Protein AF-A0A7C8QSK3-F1 (afdb_monomer_lite)

Radius of gyration: 16.2 Å; chains: 1; bounding box: 32×52×39 Å

InterPro domains:
  IPR015865 Riboflavin kinase domain, bacterial/eukaryotic [PF01687] (18-99)
  IPR015865 Riboflavin kinase domain, bacterial/eukaryotic [SM00904] (16-98)
  IPR023465 Riboflavin kinase domain superfamily [G3DSA:2.40.30.30] (1-100)
  IPR023465 Riboflavin kinase domain superfamily [SSF82114] (13-99)
  IPR023468 Riboflavin kinase [PTHR22749] (15-100)

pLDDT: mean 78.42, std 15.51, range [44.47, 95.31]

Organism: Orbilia oligospora (NCBI:txid2813651)

Foldseek 3Di:
DDDDDDPDDDDPVDDDPPDDDDDDFDFDDDPPDCCPPPVDDDTKGDCVRPDPPDDFDKDWDKDWDADPDDDDDPDRHTDIDIDIDGWADDPVPPDPDIID

Sequence (100 aa):
MRETRPDTAGPDAGPGSPYPVRLSGKIISGFGRGSKELGIPTANIPTEGLPEFIESGIYYGWAGLQSSECGSSSDRGDAVFPMVMSVGWNPFYKNTVRSV

Secondary structure (DSSP, 8-state):
-PPPPPS--S-TT-PPTTPPP------B---S-HHHHSS----B---TT--TTPPSEEEEEEEEEE----SS-TTSTEEEEEEEEEEB--GGGT-SS-B-

Structure (mmCIF, N/CA/C/O backbone):
data_AF-A0A7C8QSK3-F1
#
_entry.id   AF-A0A7C8QSK3-F1
#
loop_
_atom_site.group_PDB
_atom_site.id
_atom_site.type_symbol
_atom_site.label_atom_id
_atom_site.label_alt_id
_atom_site.label_comp_id
_atom_site.label_asym_id
_atom_site.label_entity_id
_atom_site.label_seq_id
_atom_site.pdbx_PDB_ins_code
_atom_site.Cartn_x
_atom_site.Cartn_y
_atom_site.Cartn_z
_atom_site.occupancy
_atom_site.B_iso_or_equiv
_atom_site.auth_seq_id
_atom_site.auth_comp_id
_atom_site.auth_asym_id
_atom_site.auth_atom_id
_atom_site.pdbx_PDB_model_num
ATOM 1 N N . MET A 1 1 ? 16.499 -23.558 3.516 1.00 56.09 1 MET A N 1
ATOM 2 C CA . MET A 1 1 ? 16.995 -22.525 2.582 1.00 56.09 1 MET A CA 1
ATOM 3 C C . MET A 1 1 ? 15.799 -21.645 2.255 1.00 56.09 1 MET A C 1
ATOM 5 O O . MET A 1 1 ? 14.760 -22.212 1.957 1.00 56.09 1 MET A O 1
ATOM 9 N N . ARG A 1 2 ? 15.857 -20.320 2.452 1.00 66.69 2 ARG A N 1
ATOM 10 C CA . ARG A 1 2 ? 14.726 -19.457 2.062 1.00 66.69 2 ARG A CA 1
ATOM 11 C C . ARG A 1 2 ? 14.687 -19.434 0.538 1.00 66.69 2 ARG A C 1
ATOM 13 O O . ARG A 1 2 ? 15.701 -19.104 -0.068 1.00 66.69 2 ARG A O 1
ATOM 20 N N . GLU A 1 3 ? 13.566 -19.828 -0.049 1.00 79.62 3 GLU A N 1
ATOM 21 C CA . GLU A 1 3 ? 13.358 -19.684 -1.486 1.00 79.62 3 GLU A CA 1
ATOM 22 C C . GLU A 1 3 ? 13.433 -18.200 -1.859 1.00 79.62 3 GLU A C 1
ATOM 24 O O . GLU A 1 3 ? 12.965 -17.325 -1.120 1.00 79.62 3 GLU A O 1
ATOM 29 N N . THR A 1 4 ? 14.093 -17.907 -2.975 1.00 89.62 4 THR A N 1
ATOM 30 C CA . THR A 1 4 ? 14.170 -16.553 -3.519 1.00 89.62 4 THR A CA 1
ATOM 31 C C . THR A 1 4 ? 12.792 -16.133 -4.004 1.00 89.62 4 THR A C 1
ATOM 33 O O . THR A 1 4 ? 12.145 -16.866 -4.750 1.00 89.62 4 THR A O 1
ATOM 36 N N . ARG A 1 5 ? 12.338 -14.951 -3.581 1.00 90.88 5 ARG A N 1
ATOM 37 C CA . ARG A 1 5 ? 11.069 -14.401 -4.063 1.00 90.88 5 ARG A CA 1
ATOM 38 C C . ARG A 1 5 ? 11.195 -14.051 -5.552 1.00 90.88 5 ARG A C 1
ATOM 40 O O . ARG A 1 5 ? 12.252 -13.549 -5.929 1.00 90.88 5 ARG A O 1
ATOM 47 N N . PRO A 1 6 ? 10.148 -14.274 -6.361 1.00 93.25 6 PRO A N 1
ATOM 48 C CA . PRO A 1 6 ? 10.101 -13.782 -7.734 1.00 93.25 6 PRO A CA 1
ATOM 49 C C . PRO A 1 6 ? 10.242 -12.254 -7.803 1.00 93.25 6 PRO A C 1
ATOM 51 O O . PRO A 1 6 ? 9.785 -11.552 -6.897 1.00 93.25 6 PRO A O 1
ATOM 54 N N . ASP A 1 7 ? 10.823 -11.750 -8.894 1.00 93.25 7 ASP A N 1
ATOM 55 C CA . ASP A 1 7 ? 10.977 -10.306 -9.140 1.00 93.25 7 ASP A CA 1
ATOM 56 C C . ASP A 1 7 ? 9.667 -9.634 -9.588 1.00 93.25 7 ASP A C 1
ATOM 58 O O . ASP A 1 7 ? 9.497 -8.424 -9.433 1.00 93.25 7 ASP A O 1
ATOM 62 N N . THR A 1 8 ? 8.724 -10.413 -10.124 1.00 92.62 8 THR A N 1
ATOM 63 C CA . THR A 1 8 ? 7.405 -9.953 -10.575 1.00 92.62 8 THR A CA 1
ATOM 64 C C . THR A 1 8 ? 6.284 -10.764 -9.925 1.00 92.62 8 THR A C 1
ATOM 66 O O . THR A 1 8 ? 6.483 -11.889 -9.466 1.00 92.62 8 THR A O 1
ATOM 69 N N . ALA A 1 9 ? 5.089 -10.175 -9.860 1.00 91.69 9 ALA A N 1
ATOM 70 C CA . ALA A 1 9 ? 3.897 -10.804 -9.301 1.00 91.69 9 ALA A CA 1
ATOM 71 C C . ALA A 1 9 ? 2.677 -10.546 -10.194 1.00 91.69 9 ALA A C 1
ATOM 73 O O . ALA A 1 9 ? 2.590 -9.512 -10.857 1.00 91.69 9 ALA A O 1
ATOM 74 N N . GLY A 1 10 ? 1.721 -11.477 -10.158 1.00 91.44 10 GLY A N 1
ATOM 75 C CA . GLY A 1 10 ? 0.520 -11.443 -10.990 1.00 91.44 10 GLY A CA 1
ATOM 76 C C . GLY A 1 10 ? 0.738 -12.005 -12.404 1.00 91.44 10 GLY A C 1
ATOM 77 O O . GLY A 1 10 ? 1.859 -12.358 -12.764 1.00 91.44 10 GLY A O 1
ATOM 78 N N . PRO A 1 11 ? -0.339 -12.155 -13.192 1.00 93.75 11 PRO A N 1
ATOM 79 C CA . PRO A 1 11 ? -0.270 -12.692 -14.549 1.00 93.75 11 PRO A CA 1
ATOM 80 C C . PRO A 1 11 ? 0.099 -11.617 -15.588 1.00 93.75 11 PRO A C 1
ATOM 82 O O . PRO A 1 11 ? -0.293 -10.456 -15.462 1.00 93.75 11 PRO A O 1
ATOM 85 N N . ASP A 1 12 ? 0.763 -12.027 -16.673 1.00 93.12 12 ASP A N 1
ATOM 86 C CA . ASP A 1 12 ? 1.224 -11.129 -17.751 1.00 93.12 12 ASP A CA 1
ATOM 87 C C . ASP A 1 12 ? 0.082 -10.421 -18.498 1.00 93.12 12 ASP A C 1
ATOM 89 O O . ASP A 1 12 ? 0.263 -9.337 -19.050 1.00 93.12 12 ASP A O 1
ATOM 93 N N . ALA A 1 13 ? -1.117 -11.013 -18.495 1.00 94.25 13 ALA A N 1
ATOM 94 C CA . ALA A 1 13 ? -2.314 -10.432 -19.106 1.00 94.25 13 ALA A CA 1
ATOM 95 C C . ALA A 1 13 ? -2.886 -9.232 -18.320 1.00 94.25 13 ALA A C 1
ATOM 97 O O . ALA A 1 13 ? -3.823 -8.585 -18.788 1.00 94.25 13 ALA A O 1
ATOM 98 N N . GLY A 1 14 ? -2.339 -8.933 -17.136 1.00 90.88 14 GLY A N 1
ATOM 99 C CA . GLY A 1 14 ? -2.817 -7.879 -16.247 1.00 90.88 14 GLY A CA 1
ATOM 100 C C . GLY A 1 14 ? -3.749 -8.386 -15.138 1.00 90.88 14 GLY A C 1
ATOM 101 O O . GLY A 1 14 ? -3.984 -9.585 -15.007 1.00 90.88 14 GLY A O 1
ATOM 102 N N . PRO A 1 15 ? -4.270 -7.488 -14.285 1.00 92.38 15 PRO A N 1
ATOM 103 C CA . PRO A 1 15 ? -5.030 -7.871 -13.096 1.00 92.38 15 PRO A CA 1
ATOM 104 C C . PRO A 1 15 ? -6.285 -8.687 -13.444 1.00 92.38 15 PRO A C 1
ATOM 106 O O . PRO A 1 15 ? -7.153 -8.224 -14.179 1.00 92.38 15 PRO A O 1
ATOM 109 N N . GLY A 1 16 ? -6.391 -9.892 -12.879 1.00 92.62 16 GLY A N 1
ATOM 110 C CA . GLY A 1 16 ? -7.612 -10.698 -12.916 1.00 92.62 16 GLY A CA 1
ATOM 111 C C . GLY A 1 16 ? -8.616 -10.279 -11.840 1.00 92.62 16 GLY A C 1
ATOM 112 O O . GLY A 1 16 ? -8.267 -9.577 -10.890 1.00 92.62 16 GLY A O 1
ATOM 113 N N . SER A 1 17 ? -9.863 -10.746 -11.956 1.00 92.31 17 SER A N 1
ATOM 114 C CA . SER A 1 17 ? -10.878 -10.568 -10.906 1.00 92.31 17 SER A CA 1
ATOM 115 C C . SER A 1 17 ? -10.332 -11.047 -9.549 1.00 92.31 17 SER A C 1
ATOM 117 O O . SER A 1 17 ? -9.718 -12.117 -9.510 1.00 92.31 17 SER A O 1
ATOM 119 N N . PRO A 1 18 ? -10.502 -10.289 -8.447 1.00 93.00 18 PRO A N 1
ATOM 120 C CA . PRO A 1 18 ? -11.387 -9.128 -8.256 1.00 93.00 18 PRO A CA 1
ATOM 121 C C . PRO A 1 18 ? -10.735 -7.750 -8.492 1.00 93.00 18 PRO A C 1
ATOM 123 O O . PRO A 1 18 ? -11.313 -6.724 -8.134 1.00 93.00 18 PRO A O 1
ATOM 126 N N . TYR A 1 19 ? -9.531 -7.695 -9.059 1.00 93.81 19 TYR A N 1
ATOM 127 C CA . TYR A 1 19 ? -8.822 -6.441 -9.308 1.00 93.81 19 TYR A CA 1
ATOM 128 C C . TYR A 1 19 ? -9.322 -5.756 -10.596 1.00 93.81 19 TYR A C 1
ATOM 130 O O . TYR A 1 19 ? -9.736 -6.444 -11.531 1.00 93.81 19 TYR A O 1
ATOM 138 N N . PRO A 1 20 ? -9.271 -4.410 -10.685 1.00 93.88 20 PRO A N 1
ATOM 139 C CA . PRO A 1 20 ? -8.719 -3.457 -9.716 1.00 93.88 20 PRO A CA 1
ATOM 140 C C . PRO A 1 20 ? -9.665 -3.139 -8.548 1.00 93.88 20 PRO A C 1
ATOM 142 O O . PRO A 1 20 ? -10.853 -2.890 -8.738 1.00 93.88 20 PRO A O 1
ATOM 145 N N . VAL A 1 21 ? -9.101 -3.033 -7.343 1.00 92.81 21 VAL A N 1
ATOM 146 C CA . VAL A 1 21 ? -9.807 -2.523 -6.159 1.00 92.81 21 VAL A CA 1
ATOM 147 C C . VAL A 1 21 ? -9.528 -1.034 -6.019 1.00 92.81 21 VAL A C 1
ATOM 149 O O . VAL A 1 21 ? -8.375 -0.608 -6.057 1.00 92.81 21 VAL A O 1
ATOM 152 N N . ARG A 1 22 ? -10.587 -0.234 -5.875 1.00 91.06 22 ARG A N 1
ATOM 153 C CA . ARG A 1 22 ? -10.491 1.218 -5.699 1.00 91.06 22 ARG A CA 1
ATOM 154 C C . ARG A 1 22 ? -10.789 1.572 -4.250 1.00 91.06 22 ARG A C 1
ATOM 156 O O . ARG A 1 22 ? -11.840 1.205 -3.737 1.00 91.06 22 ARG A O 1
ATOM 163 N N . LEU A 1 23 ? -9.873 2.306 -3.631 1.00 89.38 23 LEU A N 1
ATOM 164 C CA . LEU A 1 23 ? -9.990 2.810 -2.270 1.00 89.38 23 LEU A CA 1
ATOM 165 C C . LEU A 1 23 ? -9.551 4.275 -2.252 1.00 89.38 23 LEU A C 1
ATOM 167 O O . LEU A 1 23 ? -8.621 4.661 -2.961 1.00 89.38 23 LEU A O 1
ATOM 171 N N . SER A 1 24 ? -10.229 5.091 -1.455 1.00 88.62 24 SER A N 1
ATOM 172 C CA . SER A 1 24 ? -9.903 6.502 -1.267 1.00 88.62 24 SER A CA 1
ATOM 173 C C . SER A 1 24 ? -10.217 6.903 0.162 1.00 88.62 24 SER A C 1
ATOM 175 O O . SER A 1 24 ? -11.258 6.522 0.691 1.00 88.62 24 SER A O 1
ATOM 177 N N . GLY A 1 25 ? -9.364 7.722 0.761 1.00 88.06 25 GLY A N 1
ATO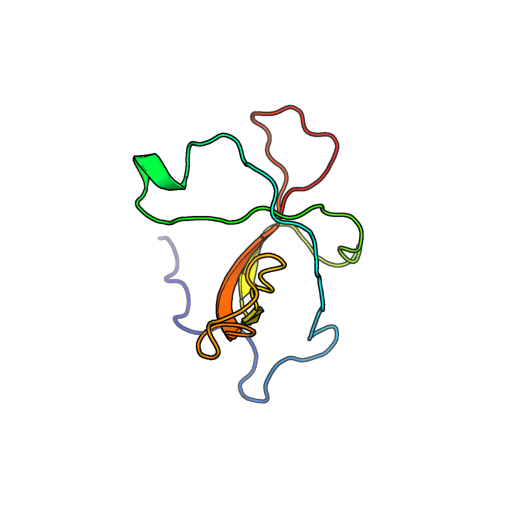M 178 C CA . GLY A 1 25 ? -9.575 8.217 2.110 1.00 88.06 25 GLY A CA 1
ATOM 179 C C . GLY A 1 25 ? -8.673 9.403 2.403 1.00 88.06 25 GLY A C 1
ATOM 180 O O . GLY A 1 25 ? -7.650 9.605 1.748 1.00 88.06 25 GLY A O 1
ATOM 181 N N . LYS A 1 26 ? -9.062 10.208 3.393 1.00 89.12 26 LYS A N 1
ATOM 182 C CA . LYS A 1 26 ? -8.221 11.302 3.877 1.00 89.12 26 LYS A CA 1
ATOM 183 C C . LYS A 1 26 ? -6.977 10.712 4.533 1.00 89.12 26 LYS A C 1
ATOM 185 O O . LYS A 1 26 ? -7.106 9.843 5.387 1.00 89.12 26 LYS A O 1
ATOM 190 N N . ILE A 1 27 ? -5.794 11.208 4.177 1.00 88.06 27 ILE A N 1
ATOM 191 C CA . ILE A 1 27 ? -4.552 10.775 4.825 1.00 88.06 27 ILE A CA 1
ATOM 192 C C . ILE A 1 27 ? -4.635 11.092 6.319 1.00 88.06 27 ILE A C 1
ATOM 194 O O . ILE A 1 27 ? -4.893 12.235 6.708 1.00 88.06 27 ILE A O 1
ATOM 198 N N . ILE A 1 28 ? -4.398 10.077 7.144 1.00 85.69 28 ILE A N 1
ATOM 199 C CA . ILE A 1 28 ? -4.350 10.198 8.598 1.00 85.69 28 ILE A CA 1
ATOM 200 C C . ILE A 1 28 ? -2.922 9.996 9.100 1.00 85.69 28 ILE A C 1
ATOM 202 O O . ILE A 1 28 ? -2.131 9.212 8.564 1.00 85.69 28 ILE A O 1
ATOM 206 N N . SER A 1 29 ? -2.573 10.734 10.151 1.00 80.44 29 SER A N 1
ATOM 207 C CA . SER A 1 29 ? -1.278 10.596 10.807 1.00 80.44 29 SER A CA 1
ATOM 208 C C . SER A 1 29 ? -1.157 9.207 11.426 1.00 80.44 29 SER A C 1
ATOM 210 O O . SER A 1 29 ? -1.966 8.830 12.272 1.00 80.44 29 SER A O 1
ATOM 212 N N . GLY A 1 30 ? -0.127 8.463 11.026 1.00 75.12 30 GLY A N 1
ATOM 213 C CA . GLY A 1 30 ? 0.273 7.244 11.724 1.00 75.12 30 GLY A CA 1
ATOM 214 C C . GLY A 1 30 ? 1.099 7.547 12.973 1.00 75.12 30 GLY A C 1
ATOM 215 O O . GLY A 1 30 ? 1.294 8.694 13.366 1.00 75.12 30 GLY A O 1
ATOM 216 N N . PHE A 1 31 ? 1.689 6.507 13.553 1.00 66.06 31 PHE A N 1
ATOM 217 C CA . PHE A 1 31 ? 2.443 6.589 14.810 1.00 66.06 31 PHE A CA 1
ATOM 218 C C . PHE A 1 31 ? 3.892 7.100 14.669 1.00 66.06 31 PHE A C 1
ATOM 220 O O . PHE A 1 31 ? 4.739 6.827 15.514 1.00 66.06 31 PHE A O 1
ATOM 227 N N . GLY A 1 32 ? 4.202 7.827 13.591 1.00 59.62 32 GLY A N 1
ATOM 228 C CA . GLY A 1 32 ? 5.450 8.590 13.456 1.00 59.62 32 GLY A CA 1
ATOM 229 C C . GLY A 1 32 ? 6.756 7.790 13.336 1.00 59.62 32 GLY A C 1
ATOM 230 O O . GLY A 1 32 ? 7.821 8.400 13.385 1.00 59.62 32 GLY A O 1
ATOM 231 N N . ARG A 1 33 ? 6.704 6.460 13.167 1.00 60.16 33 ARG A N 1
ATOM 232 C CA . ARG A 1 33 ? 7.908 5.608 13.141 1.00 60.16 33 ARG A CA 1
ATOM 233 C C . ARG A 1 33 ? 8.509 5.407 11.742 1.00 60.16 33 ARG A C 1
ATOM 235 O O . ARG A 1 33 ? 9.716 5.525 11.570 1.00 60.16 33 ARG A O 1
ATOM 242 N N . GLY A 1 34 ? 7.673 5.153 10.728 1.00 55.66 34 GLY A N 1
ATOM 243 C CA . GLY A 1 34 ? 8.132 4.743 9.389 1.00 55.66 34 GLY A CA 1
ATOM 244 C C . GLY A 1 34 ? 8.935 5.805 8.628 1.00 55.66 34 GLY A C 1
ATOM 245 O O . GLY A 1 34 ? 9.989 5.504 8.077 1.00 55.66 34 GLY A O 1
ATOM 246 N N . SER A 1 35 ? 8.494 7.067 8.654 1.00 57.91 35 SER A N 1
ATOM 247 C CA . SER A 1 35 ? 9.121 8.139 7.868 1.00 57.91 35 SER A CA 1
ATOM 248 C C . SER A 1 35 ? 10.426 8.680 8.463 1.00 57.91 35 SER A C 1
ATOM 250 O O . SER A 1 35 ? 11.263 9.170 7.712 1.00 57.91 35 SER A O 1
ATOM 252 N N . LYS A 1 36 ? 10.624 8.587 9.788 1.00 56.66 36 LYS A N 1
ATOM 253 C CA . LYS A 1 36 ? 11.836 9.091 10.463 1.00 56.66 36 LYS A CA 1
ATOM 254 C C . LYS A 1 36 ? 12.959 8.059 10.581 1.00 56.66 36 LYS A C 1
ATOM 256 O O . LYS A 1 36 ? 14.116 8.454 10.538 1.00 56.66 36 LYS A O 1
ATOM 261 N N . GLU A 1 37 ? 12.642 6.771 10.728 1.00 57.81 37 GLU A N 1
ATOM 262 C CA . GLU A 1 37 ? 13.656 5.730 10.980 1.00 57.81 37 GLU A CA 1
ATOM 263 C C . GLU A 1 37 ? 14.068 4.957 9.717 1.00 57.81 37 GLU A C 1
ATOM 265 O O . GLU A 1 37 ? 15.207 4.508 9.631 1.00 57.81 37 GLU A O 1
ATOM 270 N N . LEU A 1 38 ? 13.171 4.802 8.731 1.00 64.25 38 LEU A N 1
ATOM 271 C CA . LEU A 1 38 ? 13.407 3.950 7.552 1.00 64.25 38 LEU A CA 1
ATOM 272 C C . LEU A 1 38 ? 13.616 4.729 6.246 1.00 64.25 38 LEU A C 1
ATOM 274 O O . LEU A 1 38 ? 13.947 4.127 5.230 1.00 64.25 38 LEU A O 1
ATOM 278 N N . GLY A 1 39 ? 13.397 6.049 6.246 1.00 71.56 39 GLY A N 1
ATOM 279 C CA . GLY A 1 39 ? 13.500 6.886 5.043 1.00 71.56 39 GLY A CA 1
ATOM 280 C C . GLY A 1 39 ? 12.412 6.629 3.991 1.00 71.56 39 GLY A C 1
ATOM 281 O O . GLY A 1 39 ? 12.500 7.152 2.884 1.00 71.56 39 GLY A O 1
ATOM 282 N N . ILE A 1 40 ? 11.383 5.842 4.329 1.00 77.44 40 ILE A N 1
ATOM 283 C CA . ILE A 1 40 ? 10.276 5.489 3.435 1.00 77.44 40 ILE A CA 1
ATOM 284 C C . ILE A 1 40 ? 9.002 6.145 3.987 1.00 77.44 40 ILE A C 1
ATOM 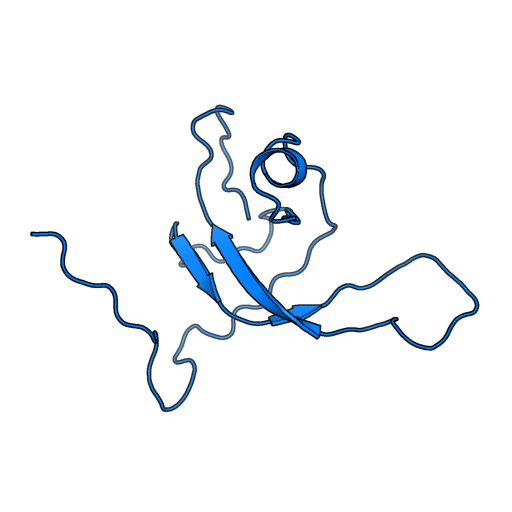286 O O . ILE A 1 40 ? 8.423 5.640 4.953 1.00 77.44 40 ILE A O 1
ATOM 290 N N . PRO A 1 41 ? 8.573 7.301 3.445 1.00 79.06 41 PRO A N 1
ATOM 291 C CA . PRO A 1 41 ? 7.348 7.950 3.890 1.00 79.06 41 PRO A CA 1
ATOM 292 C C . PRO A 1 41 ? 6.123 7.108 3.510 1.00 79.06 41 PRO A C 1
ATOM 294 O O . PRO A 1 41 ? 5.981 6.679 2.370 1.00 79.06 41 PRO A O 1
ATOM 297 N N . THR A 1 42 ? 5.223 6.901 4.471 1.00 84.56 42 THR A N 1
ATOM 298 C CA . THR A 1 42 ? 3.973 6.147 4.297 1.00 84.56 42 THR A CA 1
ATOM 299 C C . THR A 1 42 ? 2.776 7.037 4.616 1.00 84.56 42 THR A C 1
ATOM 301 O O . THR A 1 42 ? 2.785 7.730 5.638 1.00 84.56 42 THR A O 1
ATOM 304 N N . ALA A 1 43 ? 1.736 6.987 3.787 1.00 87.00 43 ALA A N 1
ATOM 305 C CA . ALA A 1 43 ? 0.448 7.615 4.060 1.00 87.00 43 ALA A CA 1
ATOM 306 C C . ALA A 1 43 ? -0.530 6.537 4.531 1.00 87.00 43 ALA A C 1
ATOM 308 O O . ALA A 1 43 ? -0.695 5.545 3.833 1.00 87.00 43 ALA A O 1
ATOM 309 N N . ASN A 1 44 ? -1.157 6.730 5.693 1.00 87.25 44 ASN A N 1
ATOM 310 C CA . ASN A 1 44 ? -2.206 5.822 6.157 1.00 87.25 44 ASN A CA 1
ATOM 311 C C . ASN A 1 44 ? -3.564 6.387 5.757 1.00 87.25 44 ASN A C 1
ATOM 313 O O . ASN A 1 44 ? -3.749 7.612 5.781 1.00 87.25 44 ASN A O 1
ATOM 317 N N . ILE A 1 45 ? -4.514 5.510 5.456 1.00 86.75 45 ILE A N 1
ATOM 318 C CA . ILE A 1 45 ? -5.901 5.884 5.170 1.00 86.75 45 ILE A CA 1
ATOM 319 C C . ILE A 1 45 ? -6.878 5.115 6.072 1.00 86.75 45 ILE A C 1
ATOM 321 O O . ILE A 1 45 ? -6.539 4.053 6.598 1.00 86.75 45 ILE A O 1
ATOM 325 N N . PRO A 1 46 ? -8.091 5.653 6.290 1.00 82.38 46 PRO A N 1
ATOM 326 C CA . PRO A 1 46 ? -9.157 4.934 6.970 1.00 82.38 46 PRO A CA 1
ATOM 327 C C . PRO A 1 46 ? -9.479 3.621 6.232 1.00 82.38 46 PRO A C 1
ATOM 329 O O . PRO A 1 46 ? -9.315 3.528 5.014 1.00 82.38 46 PRO A O 1
ATOM 332 N N . THR A 1 47 ? -9.896 2.590 6.966 1.00 78.62 47 THR A N 1
ATOM 333 C CA . THR A 1 47 ? -10.141 1.247 6.393 1.00 78.62 47 THR A CA 1
ATOM 334 C C . THR A 1 47 ? -11.587 1.016 5.984 1.00 78.62 47 THR A C 1
ATOM 336 O O . THR A 1 47 ? -11.928 -0.025 5.420 1.00 78.62 47 THR A O 1
ATOM 339 N N . GLU A 1 48 ? -12.433 2.009 6.228 1.00 81.38 48 GLU A N 1
ATOM 340 C CA . GLU A 1 48 ? -13.790 2.099 5.732 1.00 81.38 48 GLU A CA 1
ATOM 341 C C . GLU A 1 48 ? -13.773 1.968 4.202 1.00 81.38 48 GLU A C 1
ATOM 343 O O . GLU A 1 48 ? -13.158 2.760 3.491 1.00 81.38 48 GLU A O 1
ATOM 348 N N . GLY A 1 49 ? -14.448 0.938 3.690 1.00 79.50 49 GLY A N 1
ATOM 349 C CA . GLY A 1 49 ? -14.505 0.647 2.256 1.00 79.50 49 GLY A CA 1
ATOM 350 C C . GLY A 1 49 ? -13.470 -0.362 1.755 1.00 79.50 49 GLY A C 1
ATOM 351 O O . GLY A 1 49 ? -13.512 -0.706 0.574 1.00 79.50 49 GLY A O 1
ATOM 352 N N . LEU A 1 50 ? -12.586 -0.889 2.613 1.00 84.19 50 LEU A N 1
ATOM 353 C CA . LEU A 1 50 ? -11.744 -2.027 2.244 1.00 84.19 50 LEU A CA 1
ATOM 354 C C . LEU A 1 50 ? -12.615 -3.292 2.085 1.00 84.19 50 LEU A C 1
ATOM 356 O O . LEU A 1 50 ? -13.282 -3.681 3.046 1.00 84.19 50 LEU A O 1
ATOM 360 N N . PRO A 1 51 ? -12.617 -3.961 0.915 1.00 87.38 51 PRO A N 1
ATOM 361 C CA . PRO A 1 51 ? -13.419 -5.164 0.721 1.00 87.38 51 PRO A CA 1
ATOM 362 C C . PRO A 1 51 ? -13.000 -6.305 1.656 1.00 87.38 51 PRO A C 1
ATOM 364 O O . PRO A 1 51 ? -11.810 -6.531 1.870 1.00 87.38 51 PRO A O 1
ATOM 367 N N . GLU A 1 52 ? -13.969 -7.080 2.147 1.00 86.56 52 GLU A N 1
ATOM 368 C CA . GLU A 1 52 ? -13.724 -8.176 3.102 1.00 86.56 52 GLU A CA 1
ATOM 369 C C . GLU A 1 52 ? -12.799 -9.275 2.557 1.00 86.56 52 GLU A C 1
ATOM 371 O O . GLU A 1 52 ? -12.083 -9.913 3.327 1.00 86.56 52 GLU A O 1
ATOM 376 N N . PHE A 1 53 ? -12.775 -9.470 1.233 1.00 88.69 53 PHE A N 1
ATOM 377 C CA . PHE A 1 53 ? -11.923 -10.465 0.576 1.00 88.69 53 PHE A CA 1
ATOM 378 C C . PHE A 1 53 ? -10.436 -10.086 0.557 1.00 88.69 53 PHE A C 1
ATOM 380 O O . PHE A 1 53 ? -9.602 -10.9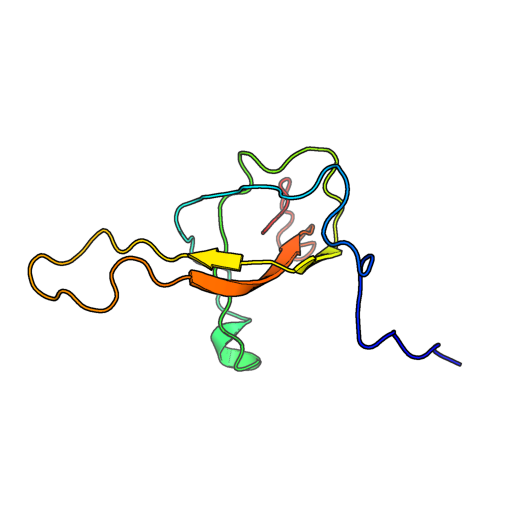29 0.235 1.00 88.69 53 PHE A O 1
ATOM 387 N N . ILE A 1 54 ? -10.085 -8.827 0.844 1.00 89.00 54 ILE A N 1
ATOM 388 C CA . ILE A 1 54 ? -8.686 -8.400 0.884 1.00 89.00 54 ILE A CA 1
ATOM 389 C C . ILE A 1 54 ? -8.044 -8.969 2.145 1.00 89.00 54 ILE A C 1
ATOM 391 O O . ILE A 1 54 ? -8.454 -8.662 3.262 1.00 89.00 54 ILE A O 1
ATOM 395 N N . GLU A 1 55 ? -7.013 -9.786 1.984 1.00 90.62 55 GLU A N 1
ATOM 396 C CA . GLU A 1 55 ? -6.262 -10.370 3.093 1.00 90.62 55 GLU A CA 1
ATOM 397 C C . GLU A 1 55 ? -5.155 -9.426 3.587 1.00 90.62 55 GLU A C 1
ATOM 399 O O . GLU A 1 55 ? -4.798 -8.448 2.927 1.00 90.62 55 GLU A O 1
ATOM 404 N N . SER A 1 56 ? -4.589 -9.703 4.765 1.00 90.56 56 SER A N 1
ATOM 405 C CA . SER A 1 56 ? -3.390 -8.985 5.215 1.00 90.56 56 SER A CA 1
ATOM 406 C C . SER A 1 56 ? -2.196 -9.336 4.328 1.00 90.56 56 SER A C 1
ATOM 408 O O . SER A 1 56 ? -1.933 -10.510 4.080 1.00 90.56 56 SER A O 1
ATOM 410 N N . GLY A 1 57 ? -1.457 -8.332 3.869 1.00 92.06 57 GLY A N 1
ATOM 411 C CA . GLY A 1 57 ? -0.357 -8.520 2.934 1.00 92.06 57 GLY A CA 1
ATOM 412 C C . GLY A 1 57 ? 0.123 -7.219 2.304 1.00 92.06 57 GLY A C 1
ATOM 413 O O . GLY A 1 57 ? -0.299 -6.125 2.686 1.00 92.06 57 GLY A O 1
ATOM 414 N N . ILE A 1 58 ? 1.022 -7.359 1.330 1.00 93.00 58 ILE A N 1
ATOM 415 C CA . ILE A 1 58 ? 1.530 -6.251 0.519 1.00 93.00 58 ILE A CA 1
ATOM 416 C C . ILE A 1 58 ? 0.879 -6.314 -0.859 1.00 93.00 58 ILE A C 1
ATOM 418 O O . ILE A 1 58 ? 0.946 -7.338 -1.535 1.00 93.00 58 ILE A O 1
ATOM 422 N N . TYR A 1 59 ? 0.292 -5.198 -1.272 1.00 94.19 59 TYR A N 1
ATOM 423 C CA . TYR A 1 59 ? -0.363 -5.013 -2.561 1.00 94.19 59 TYR A CA 1
ATOM 424 C C . TYR A 1 59 ? 0.378 -3.951 -3.370 1.00 94.19 59 TYR A C 1
ATOM 426 O O . TYR A 1 59 ? 1.092 -3.119 -2.812 1.00 94.19 59 TYR A O 1
ATOM 434 N N . TYR A 1 60 ? 0.197 -3.960 -4.686 1.00 95.31 60 TYR A N 1
ATOM 435 C CA . TYR A 1 60 ? 0.786 -2.988 -5.605 1.00 95.31 60 TYR A CA 1
ATOM 436 C C . TYR A 1 60 ? -0.287 -2.418 -6.532 1.00 95.31 60 TYR A C 1
ATOM 438 O O . TYR A 1 60 ? -1.371 -2.984 -6.681 1.00 95.31 60 TYR A O 1
ATOM 446 N N . GLY A 1 61 ? 0.003 -1.269 -7.132 1.00 95.19 61 GLY A N 1
ATOM 447 C CA . GLY A 1 61 ? -0.968 -0.540 -7.937 1.00 95.19 61 GLY A CA 1
ATOM 448 C C . GLY A 1 61 ? -0.595 0.927 -8.071 1.00 95.19 61 GLY A C 1
ATOM 449 O O . GLY A 1 61 ? 0.584 1.274 -8.124 1.00 95.19 61 GLY A O 1
ATOM 450 N N . TRP A 1 62 ? -1.614 1.779 -8.106 1.00 94.56 62 TRP A N 1
ATOM 451 C CA . TRP A 1 62 ? -1.477 3.212 -8.342 1.00 94.56 62 TRP A CA 1
ATOM 452 C C . TRP A 1 62 ? -2.205 4.006 -7.262 1.00 94.56 62 TRP A C 1
ATOM 454 O O . TRP A 1 62 ? -3.299 3.622 -6.851 1.00 94.56 62 TRP A O 1
ATOM 464 N N . ALA A 1 63 ? -1.622 5.125 -6.838 1.00 93.38 63 ALA A N 1
ATOM 465 C CA . ALA A 1 63 ? -2.239 6.066 -5.908 1.00 93.38 63 ALA A CA 1
ATOM 466 C C . ALA A 1 63 ? -2.134 7.493 -6.448 1.00 93.38 63 ALA A C 1
ATOM 468 O O . ALA A 1 63 ? -1.100 7.886 -6.986 1.00 93.38 63 ALA A O 1
ATOM 469 N N . GLY A 1 64 ? -3.208 8.264 -6.294 1.00 90.75 64 GLY A N 1
ATOM 470 C CA . GLY A 1 64 ? -3.240 9.692 -6.595 1.00 90.75 64 GLY A CA 1
ATOM 471 C C . GLY A 1 64 ? -3.410 10.515 -5.324 1.00 90.75 64 GLY A C 1
ATOM 472 O O . GLY A 1 64 ? -4.068 10.070 -4.383 1.00 90.75 64 GLY A O 1
ATOM 473 N N . LEU A 1 65 ? -2.827 11.712 -5.299 1.00 85.12 65 LEU A N 1
ATOM 474 C CA . LEU A 1 65 ? -3.002 12.673 -4.210 1.00 85.12 65 LEU A CA 1
ATOM 475 C C . LEU A 1 65 ? -3.841 13.853 -4.698 1.00 85.12 65 LEU A C 1
ATOM 477 O O . LEU A 1 65 ? -3.433 14.552 -5.619 1.00 85.12 65 LEU A O 1
ATOM 481 N N . GLN A 1 66 ? -4.980 14.086 -4.048 1.00 80.00 66 GLN A N 1
ATOM 482 C CA . GLN A 1 66 ? -5.800 15.277 -4.266 1.00 80.00 66 GLN A CA 1
ATOM 483 C C . GLN A 1 66 ? -5.488 16.295 -3.166 1.00 80.00 66 GLN A C 1
ATOM 485 O O . GLN A 1 66 ? -5.731 16.029 -1.986 1.00 80.00 66 GLN A O 1
ATOM 490 N N . SER A 1 67 ? -4.928 17.452 -3.531 1.00 72.00 67 SER A N 1
ATOM 491 C CA . SER A 1 67 ? -4.701 18.551 -2.583 1.00 72.00 67 SER A CA 1
ATOM 492 C C . SER A 1 67 ? -5.910 19.481 -2.572 1.00 72.00 67 SER A C 1
ATOM 494 O O . SER A 1 67 ? -6.218 20.106 -3.584 1.00 72.00 67 SER A O 1
ATOM 496 N N . SER A 1 68 ? -6.592 19.600 -1.430 1.00 64.06 68 SER A N 1
ATOM 497 C CA . SER A 1 68 ? -7.722 20.528 -1.265 1.00 64.06 68 SER A CA 1
ATOM 498 C C . SER A 1 68 ? -7.295 21.979 -1.012 1.00 64.06 68 SER A C 1
ATOM 500 O O . SER A 1 68 ? -8.142 22.867 -1.006 1.00 64.06 68 SER A O 1
ATOM 502 N N . GLU A 1 69 ? -6.003 22.241 -0.798 1.00 60.41 69 GLU A N 1
ATOM 503 C CA . GLU A 1 69 ? -5.475 23.587 -0.574 1.00 60.41 69 GLU A CA 1
ATOM 504 C C . GLU A 1 69 ? -4.509 23.971 -1.695 1.00 60.41 69 GLU A C 1
ATOM 506 O O . GLU A 1 69 ? -3.392 23.463 -1.762 1.00 60.41 69 GLU A O 1
ATOM 511 N N . CYS A 1 70 ? -4.975 24.830 -2.606 1.00 44.47 70 CYS A N 1
ATOM 512 C CA . CYS A 1 70 ? -4.356 26.110 -2.978 1.00 44.47 70 CYS A CA 1
ATOM 513 C C . CYS A 1 70 ? -4.968 26.592 -4.307 1.00 44.47 70 CYS A C 1
ATOM 515 O O . CYS A 1 70 ? -4.760 25.993 -5.362 1.00 44.47 70 CYS A O 1
ATOM 517 N N . GLY A 1 71 ? -5.714 27.700 -4.270 1.00 54.53 71 GLY A N 1
ATOM 518 C CA . GLY A 1 71 ? -5.906 28.509 -5.471 1.00 54.53 71 GLY A CA 1
ATOM 519 C C . GLY A 1 71 ? -4.543 29.021 -5.948 1.00 54.53 71 GLY A C 1
ATOM 520 O O . GLY A 1 71 ? -3.748 29.478 -5.136 1.00 54.53 71 GLY A O 1
ATOM 521 N N . SER A 1 72 ? -4.283 28.950 -7.254 1.00 51.81 72 SER A N 1
ATOM 522 C CA . SER A 1 72 ? -3.039 29.387 -7.915 1.00 51.81 72 SER A CA 1
ATOM 523 C C . SER A 1 72 ? -1.780 28.547 -7.649 1.00 51.81 72 SER A C 1
ATOM 525 O O . SER A 1 72 ? -0.811 28.999 -7.052 1.00 51.81 72 SER A O 1
ATOM 527 N N . SER A 1 73 ? -1.732 27.342 -8.215 1.00 47.94 73 SER A N 1
ATOM 528 C CA . SER A 1 73 ? -0.637 26.936 -9.118 1.00 47.94 73 SER A CA 1
ATOM 529 C C . SER A 1 73 ? -1.029 25.632 -9.813 1.00 47.9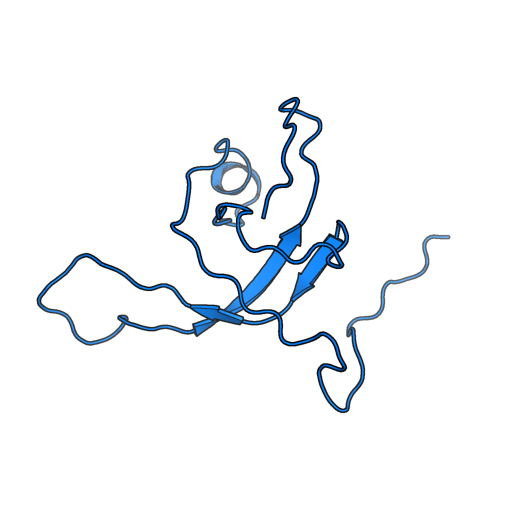4 73 SER A C 1
ATOM 531 O O . SER A 1 73 ? -0.914 24.532 -9.279 1.00 47.94 73 SER A O 1
ATOM 533 N N . SER A 1 74 ? -1.563 25.768 -11.023 1.00 52.25 74 SER A N 1
ATOM 534 C CA . SER A 1 74 ? -1.578 24.697 -12.015 1.00 52.25 74 SER A CA 1
ATOM 535 C C . SER A 1 74 ? -0.162 24.129 -12.127 1.00 52.25 74 SER A C 1
ATOM 537 O O . SER A 1 74 ? 0.709 24.890 -12.524 1.00 52.25 74 SER A O 1
ATOM 539 N N . ASP A 1 75 ? 0.059 22.882 -11.681 1.00 53.03 75 ASP A N 1
ATOM 540 C CA . ASP A 1 75 ? 1.070 21.945 -12.227 1.00 53.03 75 ASP A CA 1
ATOM 541 C C . ASP A 1 75 ? 1.180 20.601 -11.462 1.00 53.03 75 ASP A C 1
ATOM 543 O O . ASP A 1 75 ? 1.793 19.666 -11.972 1.00 53.03 75 ASP A O 1
ATOM 547 N N . ARG A 1 76 ? 0.595 20.435 -10.260 1.00 54.03 76 ARG A N 1
ATOM 548 C CA . ARG A 1 76 ? 0.695 19.164 -9.484 1.00 54.03 76 ARG A CA 1
ATOM 549 C C . ARG A 1 76 ? -0.623 18.614 -8.915 1.00 54.03 76 ARG A C 1
ATOM 551 O O . ARG A 1 76 ? -0.594 17.762 -8.034 1.00 54.03 76 ARG A O 1
ATOM 558 N N . GLY A 1 77 ? -1.762 19.110 -9.400 1.00 53.38 77 GLY A N 1
ATOM 559 C CA . GLY A 1 77 ? -3.083 18.929 -8.779 1.00 53.38 77 GLY A CA 1
ATOM 560 C C . GLY A 1 77 ? -3.683 17.518 -8.785 1.00 53.38 77 GLY A C 1
ATOM 561 O O . GLY A 1 77 ? -4.545 17.267 -7.961 1.00 53.38 77 GLY A O 1
ATOM 562 N N . ASP A 1 78 ? -3.217 16.599 -9.635 1.00 65.62 78 ASP A N 1
ATOM 563 C CA . ASP A 1 78 ? -3.767 15.236 -9.758 1.00 65.62 78 ASP A CA 1
ATOM 564 C C . ASP A 1 78 ? -2.674 14.238 -10.184 1.00 65.62 78 ASP A C 1
ATOM 566 O O . ASP A 1 78 ? -2.787 13.516 -11.177 1.00 65.62 78 ASP A O 1
ATOM 570 N N . ALA A 1 79 ? -1.540 14.235 -9.484 1.00 81.06 79 ALA A N 1
ATOM 571 C CA . ALA A 1 79 ? -0.449 13.331 -9.827 1.00 81.06 79 ALA A CA 1
ATOM 572 C C . ALA A 1 79 ? -0.745 11.897 -9.348 1.00 81.06 79 ALA A C 1
ATOM 574 O O . ALA A 1 79 ? -1.047 11.674 -8.173 1.00 81.06 79 ALA A O 1
ATOM 575 N N . VAL A 1 80 ? -0.635 10.932 -10.267 1.00 89.94 80 VAL A N 1
ATOM 576 C CA . VAL A 1 80 ? -0.794 9.493 -10.014 1.00 89.94 80 VAL A CA 1
ATOM 577 C C . VAL A 1 80 ? 0.579 8.826 -10.026 1.00 89.94 80 VAL A C 1
ATOM 579 O O . VAL A 1 80 ? 1.350 8.995 -10.969 1.00 89.94 80 VAL A O 1
ATOM 582 N N . PHE A 1 81 ? 0.878 8.048 -8.988 1.00 91.81 81 PHE A N 1
ATOM 583 C CA . PHE A 1 81 ? 2.169 7.398 -8.779 1.00 91.81 81 PHE A CA 1
ATOM 584 C C . PHE A 1 81 ? 2.002 5.886 -8.601 1.00 91.81 81 PHE A C 1
ATOM 586 O O . PHE A 1 81 ? 0.993 5.449 -8.035 1.00 91.81 81 PHE A O 1
ATOM 593 N N . PRO A 1 82 ? 2.981 5.071 -9.039 1.00 94.62 82 PRO A N 1
ATOM 594 C CA . PRO A 1 82 ? 3.039 3.674 -8.634 1.00 94.62 82 PRO A CA 1
ATOM 595 C C . PRO A 1 82 ? 3.215 3.600 -7.115 1.00 94.62 82 PRO A C 1
ATOM 597 O O . PRO A 1 82 ? 3.914 4.420 -6.515 1.00 94.62 82 PRO A O 1
ATOM 600 N N . MET A 1 83 ? 2.577 2.623 -6.487 1.00 94.12 83 MET A N 1
ATOM 601 C CA . MET A 1 83 ? 2.577 2.493 -5.034 1.00 94.12 83 MET A CA 1
ATOM 602 C C . MET A 1 83 ? 2.636 1.035 -4.595 1.00 94.12 83 MET A C 1
ATOM 604 O O . MET A 1 83 ? 2.329 0.116 -5.361 1.00 94.12 83 MET A O 1
ATOM 608 N N . VAL A 1 84 ? 3.007 0.855 -3.329 1.00 93.81 84 VAL A N 1
ATOM 609 C CA . VAL A 1 84 ? 2.827 -0.375 -2.555 1.00 93.81 84 VAL A CA 1
ATOM 610 C C . VAL A 1 84 ? 1.952 -0.058 -1.345 1.00 93.81 84 VAL A C 1
ATOM 612 O O . VAL A 1 84 ? 2.093 1.006 -0.745 1.00 93.81 84 VAL A O 1
ATOM 615 N N . MET A 1 85 ? 1.054 -0.970 -0.992 1.00 92.38 85 MET A N 1
ATOM 616 C CA . MET A 1 85 ? 0.087 -0.804 0.091 1.00 92.38 85 MET A CA 1
ATOM 617 C C . MET A 1 85 ? 0.216 -1.966 1.066 1.00 92.38 85 MET A C 1
ATOM 619 O O . MET A 1 85 ? 0.207 -3.126 0.656 1.00 92.38 85 MET A O 1
ATOM 623 N N . SER A 1 86 ? 0.338 -1.658 2.354 1.00 90.50 86 SER A N 1
ATOM 624 C CA . SER A 1 86 ? 0.422 -2.662 3.412 1.00 90.50 86 SER A CA 1
ATOM 625 C C . SER A 1 86 ? -0.920 -2.767 4.117 1.00 90.50 86 SER A C 1
ATOM 627 O O . SER A 1 86 ? -1.276 -1.885 4.887 1.00 90.50 86 SER A O 1
ATOM 629 N N . VAL A 1 87 ? -1.627 -3.875 3.920 1.00 89.81 87 VAL A N 1
ATOM 630 C CA . VAL A 1 87 ? -2.863 -4.171 4.651 1.00 89.81 87 VAL A CA 1
ATOM 631 C C . VAL A 1 87 ? -2.528 -5.096 5.807 1.00 89.81 87 VAL A C 1
ATOM 633 O O . VAL A 1 87 ? -1.946 -6.162 5.605 1.00 89.81 87 VAL A O 1
ATOM 636 N N . GLY A 1 88 ? -2.916 -4.743 7.026 1.00 85.56 88 GLY A N 1
ATOM 637 C CA . GLY A 1 88 ? -2.638 -5.626 8.150 1.00 85.56 88 GLY A CA 1
ATOM 638 C C . GLY A 1 88 ? -3.260 -5.216 9.465 1.00 85.56 88 GLY A C 1
ATOM 639 O O . GLY A 1 88 ? -3.886 -4.169 9.600 1.00 85.56 88 GLY A O 1
ATOM 640 N N . TRP A 1 89 ? -3.054 -6.077 10.452 1.00 73.38 89 TRP A N 1
ATOM 641 C CA . TRP A 1 89 ? -3.295 -5.766 11.850 1.00 73.38 89 TRP A CA 1
ATOM 642 C C . TRP A 1 89 ? -2.022 -5.195 12.444 1.00 73.38 89 TRP A C 1
ATOM 644 O O . TRP A 1 89 ? -0.938 -5.729 12.206 1.00 73.38 89 TRP A O 1
ATOM 654 N N . ASN A 1 90 ? -2.147 -4.145 13.250 1.00 65.12 90 ASN A N 1
ATOM 655 C CA . ASN A 1 90 ? -1.015 -3.643 14.004 1.00 65.12 90 ASN A CA 1
ATOM 656 C C . ASN A 1 90 ? -1.077 -4.143 15.460 1.00 65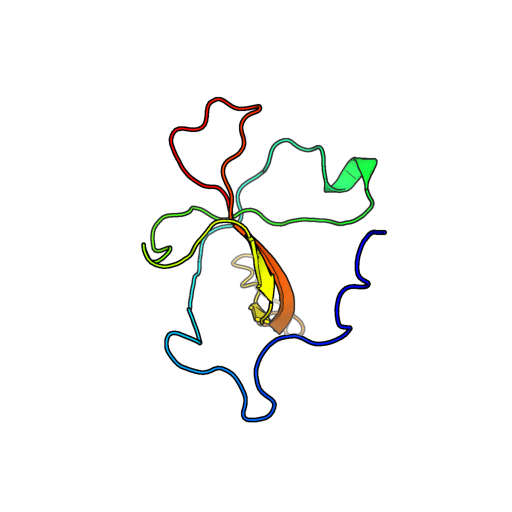.12 90 ASN A C 1
ATOM 658 O O . ASN A 1 90 ? -1.757 -3.528 16.290 1.00 65.12 90 ASN A O 1
ATOM 662 N N . PRO A 1 91 ? -0.385 -5.251 15.796 1.00 56.44 91 PRO A N 1
ATOM 663 C CA . PRO A 1 91 ? -0.460 -5.867 17.120 1.00 56.44 91 PRO A CA 1
ATOM 664 C C . PRO A 1 91 ? 0.117 -4.980 18.233 1.00 56.44 91 PRO A C 1
ATOM 666 O O . PRO A 1 91 ? -0.223 -5.175 19.398 1.00 56.44 91 PRO A O 1
ATOM 669 N N . PHE A 1 92 ? 0.933 -3.974 17.898 1.00 52.22 92 PHE A N 1
ATOM 670 C CA . PHE A 1 92 ? 1.492 -3.040 18.878 1.00 52.22 92 PHE A CA 1
ATOM 671 C C . PHE A 1 92 ? 0.463 -2.047 19.438 1.00 52.22 92 PHE A C 1
ATOM 673 O O . PHE A 1 92 ? 0.682 -1.514 20.523 1.00 52.22 92 PHE A O 1
ATOM 680 N N . TYR A 1 93 ? -0.666 -1.823 18.754 1.00 51.81 93 TYR A N 1
ATOM 681 C CA . TYR A 1 93 ? -1.645 -0.796 19.144 1.00 51.81 93 TYR A CA 1
ATOM 682 C C . TYR A 1 93 ? -2.968 -1.352 19.676 1.00 51.81 93 TYR A C 1
ATOM 684 O O . TYR A 1 93 ? -3.890 -0.578 19.907 1.00 51.81 93 TYR A O 1
ATOM 692 N N . LYS A 1 94 ? -3.084 -2.675 19.888 1.00 53.16 94 LYS A N 1
ATOM 693 C CA . LYS A 1 94 ? -4.361 -3.334 20.248 1.00 53.16 94 LYS A CA 1
ATOM 694 C C . LYS A 1 94 ? -5.523 -2.895 19.337 1.00 53.16 94 LYS A C 1
ATOM 696 O O . LYS A 1 94 ? -6.666 -2.822 19.781 1.00 53.16 94 LYS A O 1
ATOM 701 N N . ASN A 1 95 ? -5.227 -2.567 18.078 1.00 48.91 95 ASN A N 1
ATOM 702 C CA . ASN A 1 95 ? -6.238 -2.089 17.149 1.00 48.91 95 ASN A CA 1
ATOM 703 C C . ASN A 1 95 ? -7.251 -3.209 16.887 1.00 48.91 95 ASN A C 1
ATOM 705 O O . ASN A 1 95 ? -6.882 -4.300 16.455 1.00 48.91 95 ASN A O 1
ATOM 709 N N . THR A 1 96 ? -8.532 -2.918 17.108 1.00 50.75 96 THR A N 1
ATOM 710 C CA . THR A 1 96 ? -9.667 -3.773 16.718 1.00 50.75 96 THR A CA 1
ATOM 711 C C . THR A 1 96 ? -10.024 -3.628 15.237 1.00 50.75 96 THR A C 1
ATOM 713 O O . THR A 1 96 ? -10.946 -4.284 14.761 1.00 50.75 96 THR A O 1
ATOM 716 N N . VAL A 1 97 ? -9.274 -2.801 14.497 1.00 59.00 97 VAL A N 1
ATOM 717 C CA . VAL A 1 97 ? -9.498 -2.470 13.087 1.00 59.00 97 VAL A CA 1
ATOM 718 C C . VAL A 1 97 ? -8.184 -2.605 12.308 1.00 59.00 97 VAL A C 1
ATOM 720 O O . VAL A 1 97 ? -7.107 -2.295 12.828 1.00 59.00 97 VAL A O 1
ATOM 723 N N . ARG A 1 98 ? -8.261 -3.089 11.063 1.00 65.06 98 ARG A N 1
ATOM 724 C CA . ARG A 1 98 ? -7.112 -3.183 10.147 1.00 65.06 98 ARG A CA 1
ATOM 725 C C . ARG A 1 98 ? -6.524 -1.790 9.867 1.00 65.06 98 ARG A C 1
ATOM 727 O O . ARG A 1 98 ? -7.179 -0.780 10.102 1.00 65.06 98 ARG A O 1
ATOM 734 N N . SER A 1 99 ? -5.290 -1.729 9.378 1.00 71.69 99 SER A N 1
ATOM 735 C CA . SER A 1 99 ? -4.640 -0.507 8.886 1.00 71.69 99 SER A CA 1
ATOM 736 C C . SER 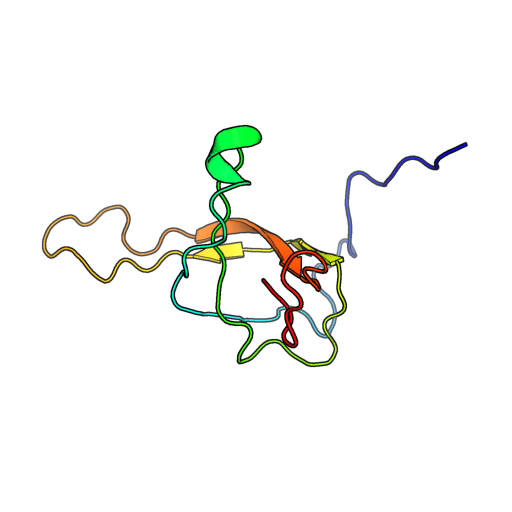A 1 99 ? -4.215 -0.679 7.434 1.00 71.69 99 SER A C 1
ATOM 738 O O . SER A 1 99 ? -3.837 -1.790 7.041 1.00 71.69 99 SER A O 1
ATOM 740 N N . VAL A 1 100 ? -4.260 0.424 6.688 1.00 69.88 100 VAL A N 1
ATOM 741 C CA . VAL A 1 100 ? -3.855 0.548 5.284 1.00 69.88 100 VAL A CA 1
ATOM 742 C C . VAL A 1 100 ? -3.000 1.797 5.118 1.00 69.88 100 VAL A C 1
ATOM 744 O O . VAL A 1 100 ? -3.361 2.828 5.736 1.00 69.88 100 VAL A O 1
#